Protein AF-A0A534Q7H0-F1 (afdb_monomer_lite)

Secondary structure (DSSP, 8-state):
-------HHHHHHHHHS---S-GGGGSHHHHHHHHHHH-PPTTT-EEEEEPPPPSS-SEEEEEEEETTTEEEEEEEEEHHHHTTS-TT-----

Foldseek 3Di:
DDDDDDQQQVVLCVVVVHGDVDNCSSDVVVLQVCCVPPVDDWPPDKDKDWADDDPPDQWIWIWIATSPPGTPDTDIDGNVVVVVDDPPCPDDD

Radius of gyration: 14.6 Å; chains: 1; bounding box: 29×31×36 Å

pLDDT: mean 89.38, std 9.26, range [51.19, 98.12]

Sequence (93 aa):
QEYTYADGETVAGSVVGWNFGEGHLADERLLRAVQEHCHFEEGELRVICVEAQPILGSTLHWRIVDAKRGMLGEGHAELSELAKRKPWDYGET

Structure (mmCIF, N/CA/C/O backbone):
data_AF-A0A534Q7H0-F1
#
_entry.id   AF-A0A534Q7H0-F1
#
loop_
_atom_site.group_PDB
_atom_site.id
_atom_site.type_symbol
_atom_site.label_atom_id
_atom_site.label_alt_id
_atom_site.label_comp_id
_atom_site.label_asym_id
_atom_site.label_entity_id
_atom_site.label_seq_id
_atom_site.pdbx_PDB_ins_code
_atom_site.Cartn_x
_atom_site.Cartn_y
_atom_site.Cartn_z
_atom_site.occupancy
_atom_site.B_iso_or_equiv
_atom_site.auth_seq_id
_atom_site.auth_comp_id
_atom_site.auth_asym_id
_atom_site.auth_atom_id
_atom_site.pdbx_PDB_model_num
ATOM 1 N N . GLN A 1 1 ? -11.763 15.025 -2.232 1.00 64.12 1 GLN A N 1
ATOM 2 C CA . GLN A 1 1 ? -11.489 14.640 -0.833 1.00 64.12 1 GLN A CA 1
ATOM 3 C C . GLN A 1 1 ? -10.022 14.902 -0.588 1.00 64.12 1 GLN A C 1
ATOM 5 O O . GLN A 1 1 ? -9.229 14.643 -1.485 1.00 64.12 1 GLN A O 1
ATOM 10 N N . GLU A 1 2 ? -9.691 15.459 0.567 1.00 84.62 2 GLU A N 1
ATOM 11 C CA . GLU A 1 2 ? -8.309 15.683 0.979 1.00 84.62 2 GLU A CA 1
ATOM 12 C C . GLU A 1 2 ? -7.850 14.444 1.756 1.00 84.62 2 GLU A C 1
ATOM 14 O O . GLU A 1 2 ? -8.497 14.059 2.729 1.00 84.62 2 GLU A O 1
ATOM 19 N N . TYR A 1 3 ? -6.809 13.767 1.268 1.00 87.50 3 TYR A N 1
ATOM 20 C CA . TYR A 1 3 ? -6.259 12.558 1.882 1.00 87.50 3 TYR A CA 1
ATOM 21 C C . TYR A 1 3 ? -4.942 12.879 2.582 1.00 87.50 3 TYR A C 1
ATOM 23 O O . TYR A 1 3 ? -4.080 13.546 2.010 1.00 87.50 3 TYR A O 1
ATOM 31 N N . THR A 1 4 ? -4.755 12.325 3.778 1.00 90.62 4 THR A N 1
ATOM 32 C CA . THR A 1 4 ? -3.431 12.235 4.399 1.00 90.62 4 THR A CA 1
ATOM 33 C C . THR A 1 4 ? -2.749 10.972 3.895 1.00 90.62 4 THR A C 1
ATOM 35 O O . THR A 1 4 ? -3.210 9.865 4.169 1.00 90.62 4 THR A O 1
ATOM 38 N N . TYR A 1 5 ? -1.651 11.130 3.162 1.00 89.88 5 TYR A N 1
ATOM 39 C CA . TYR A 1 5 ? -0.848 10.004 2.696 1.00 89.88 5 TYR A CA 1
ATOM 40 C C . TYR A 1 5 ? 0.132 9.572 3.785 1.00 89.88 5 TYR A C 1
ATOM 42 O O . TYR A 1 5 ? 0.832 10.400 4.369 1.00 89.88 5 TYR A O 1
ATOM 50 N N . ALA A 1 6 ? 0.187 8.269 4.037 1.00 90.44 6 ALA A N 1
ATOM 51 C CA . ALA A 1 6 ? 1.129 7.654 4.956 1.00 90.44 6 ALA A CA 1
ATOM 52 C C . ALA A 1 6 ? 1.774 6.441 4.287 1.00 90.44 6 ALA A C 1
ATOM 54 O O . ALA A 1 6 ? 1.147 5.758 3.476 1.00 90.44 6 ALA A O 1
ATOM 55 N N . ASP A 1 7 ? 3.030 6.191 4.635 1.00 89.56 7 ASP A N 1
ATOM 56 C CA . ASP A 1 7 ? 3.746 5.005 4.190 1.00 89.56 7 ASP A CA 1
ATOM 57 C C . ASP A 1 7 ? 3.154 3.731 4.822 1.00 89.56 7 ASP A C 1
ATOM 59 O O . ASP A 1 7 ? 2.832 3.701 6.016 1.00 89.56 7 ASP A O 1
ATOM 63 N N . GLY A 1 8 ? 3.011 2.679 4.011 1.00 87.75 8 GLY A N 1
ATOM 64 C CA . GLY A 1 8 ? 2.357 1.435 4.415 1.00 87.75 8 GLY A CA 1
ATOM 65 C C . GLY A 1 8 ? 3.088 0.700 5.538 1.00 87.75 8 GLY A C 1
ATOM 66 O O . GLY A 1 8 ? 2.433 0.179 6.440 1.00 87.75 8 GLY A O 1
ATOM 67 N N . GLU A 1 9 ? 4.423 0.703 5.540 1.00 87.56 9 GLU A N 1
ATOM 68 C CA . GLU A 1 9 ? 5.222 0.068 6.594 1.00 87.56 9 GLU A CA 1
ATOM 69 C C . GLU A 1 9 ? 5.031 0.801 7.924 1.00 87.56 9 GLU A C 1
ATOM 71 O O . GLU A 1 9 ? 4.777 0.179 8.956 1.00 87.56 9 GLU A O 1
ATOM 76 N N . THR A 1 10 ? 5.052 2.135 7.897 1.00 84.94 10 THR A N 1
ATOM 77 C CA . THR A 1 10 ? 4.834 2.953 9.102 1.00 84.94 10 THR A CA 1
ATOM 78 C C . THR A 1 10 ? 3.460 2.692 9.727 1.00 84.94 10 THR A C 1
ATOM 80 O O . THR A 1 10 ? 3.331 2.577 10.954 1.00 84.94 10 THR A O 1
ATOM 83 N N . VAL A 1 11 ? 2.425 2.567 8.891 1.00 87.00 11 VAL A N 1
ATOM 84 C CA . VAL A 1 11 ? 1.069 2.238 9.344 1.00 87.00 11 VAL A CA 1
ATOM 85 C C . VAL A 1 11 ? 1.017 0.813 9.890 1.00 87.00 11 VAL A C 1
ATOM 87 O O . VAL A 1 11 ? 0.533 0.610 11.004 1.00 87.00 11 VAL A O 1
ATOM 90 N N . ALA A 1 12 ? 1.549 -0.166 9.157 1.00 88.06 12 ALA A N 1
ATOM 91 C CA . ALA A 1 12 ? 1.530 -1.565 9.570 1.00 88.06 12 ALA A CA 1
ATOM 92 C C . ALA A 1 12 ? 2.265 -1.786 10.897 1.00 88.06 12 ALA A C 1
ATOM 94 O O . ALA A 1 12 ? 1.734 -2.447 11.790 1.00 88.06 12 ALA A O 1
ATOM 95 N N . GLY A 1 13 ? 3.422 -1.149 11.080 1.00 88.44 13 GLY A N 1
ATOM 96 C CA . GLY A 1 13 ? 4.155 -1.162 12.341 1.00 88.44 13 GLY A CA 1
ATOM 97 C C . GLY A 1 13 ? 3.365 -0.594 13.513 1.00 88.44 13 GLY A C 1
ATOM 98 O O . GLY A 1 13 ? 3.406 -1.144 14.612 1.00 88.44 13 GLY A O 1
ATOM 99 N N . SER A 1 14 ? 2.608 0.479 13.273 1.00 87.44 14 SER A N 1
ATOM 100 C CA . SER A 1 14 ? 1.765 1.110 14.294 1.00 87.44 14 SER A CA 1
ATOM 101 C C . SER A 1 14 ? 0.563 0.240 14.671 1.00 87.44 14 SER A C 1
ATOM 103 O O . SER A 1 14 ? 0.218 0.154 15.846 1.00 87.44 14 SER A O 1
ATOM 105 N N . VAL A 1 15 ? -0.057 -0.428 13.692 1.00 88.81 15 VAL A N 1
ATOM 106 C CA . VAL A 1 15 ? -1.214 -1.312 13.915 1.00 88.81 15 VAL A CA 1
ATOM 107 C C . VAL A 1 15 ? -0.803 -2.614 14.606 1.00 88.81 15 VAL A C 1
ATOM 109 O O . VAL A 1 15 ? -1.482 -3.061 15.527 1.00 88.81 15 VAL A O 1
ATOM 112 N N . VAL A 1 16 ? 0.303 -3.229 14.181 1.00 87.25 16 VAL A N 1
ATOM 113 C CA . VAL A 1 16 ? 0.773 -4.523 14.712 1.00 87.25 16 VAL A CA 1
ATOM 114 C C . VAL A 1 16 ? 1.575 -4.352 16.011 1.00 87.25 16 VAL A C 1
ATOM 116 O O . VAL A 1 16 ? 1.699 -5.294 16.793 1.00 87.25 16 VAL A O 1
ATOM 119 N N . GLY A 1 17 ? 2.109 -3.154 16.271 1.00 87.00 17 GLY A N 1
ATOM 120 C CA . GLY A 1 17 ? 2.959 -2.859 17.429 1.00 87.00 17 GLY A CA 1
ATOM 121 C C . GLY A 1 17 ? 4.410 -3.329 17.271 1.00 87.00 17 GLY A C 1
ATOM 122 O O . GLY A 1 17 ? 5.159 -3.353 18.248 1.00 87.00 17 GLY A O 1
ATOM 123 N N . TRP A 1 18 ? 4.813 -3.721 16.060 1.00 77.69 18 TRP A N 1
ATOM 124 C CA . TRP A 1 18 ? 6.158 -4.196 15.738 1.00 77.69 18 TRP A CA 1
ATOM 125 C C . TRP A 1 18 ? 6.465 -3.987 14.248 1.00 77.69 18 TRP A C 1
ATOM 127 O O . TRP A 1 18 ? 5.606 -4.243 13.409 1.00 77.69 18 TRP A O 1
ATOM 137 N N . ASN A 1 19 ? 7.694 -3.578 13.909 1.00 75.50 19 ASN A N 1
ATOM 138 C CA . ASN A 1 19 ? 8.147 -3.387 12.524 1.00 75.50 19 ASN A CA 1
ATOM 139 C C . ASN A 1 19 ? 9.166 -4.459 12.118 1.00 75.50 19 ASN A C 1
ATOM 141 O O . ASN A 1 19 ? 10.147 -4.684 12.826 1.00 75.50 19 ASN A O 1
ATOM 145 N N . PHE A 1 20 ? 8.936 -5.111 10.974 1.00 68.94 20 PHE A N 1
ATOM 146 C CA . PHE A 1 20 ? 9.802 -6.172 10.436 1.00 68.94 20 PHE A CA 1
ATOM 147 C C . PHE A 1 20 ? 10.618 -5.746 9.203 1.00 68.94 20 PHE A C 1
ATOM 149 O O . PHE A 1 20 ? 11.495 -6.502 8.792 1.00 68.94 20 PHE A O 1
ATOM 15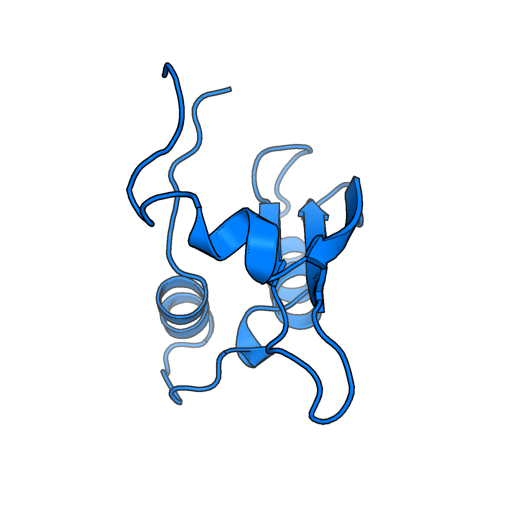6 N N . GLY A 1 21 ? 10.341 -4.578 8.609 1.00 74.06 21 GLY A N 1
ATOM 157 C CA . GLY A 1 21 ? 10.891 -4.213 7.297 1.00 74.06 21 GLY A CA 1
ATOM 158 C C . GLY A 1 21 ? 10.268 -4.992 6.134 1.00 74.06 21 GLY A C 1
ATOM 159 O O . GLY A 1 21 ? 10.903 -5.150 5.097 1.00 74.06 21 GLY A O 1
ATOM 160 N N . GLU A 1 22 ? 9.059 -5.538 6.321 1.00 78.81 22 GLU A N 1
ATOM 161 C CA . GLU A 1 22 ? 8.370 -6.379 5.339 1.00 78.81 22 GLU A CA 1
ATOM 162 C C . GLU A 1 22 ? 7.184 -5.632 4.717 1.00 78.81 22 GLU A C 1
ATOM 164 O O . GLU A 1 22 ? 6.129 -5.482 5.339 1.00 78.81 22 GLU A O 1
ATOM 169 N N . GLY A 1 23 ? 7.351 -5.182 3.472 1.00 72.88 23 GLY A N 1
ATOM 170 C CA . GLY A 1 23 ? 6.355 -4.382 2.754 1.00 72.88 23 GLY A CA 1
ATOM 171 C C . GLY A 1 23 ? 5.046 -5.119 2.457 1.00 72.88 23 GLY A C 1
ATOM 172 O O . GLY A 1 23 ? 3.988 -4.492 2.408 1.00 72.88 23 GLY A O 1
ATOM 173 N N . HIS A 1 24 ? 5.063 -6.451 2.343 1.00 82.94 24 HIS A N 1
ATOM 174 C CA . HIS A 1 24 ? 3.849 -7.237 2.092 1.00 82.94 24 HIS A CA 1
ATOM 175 C C . HIS A 1 24 ? 2.937 -7.356 3.320 1.00 82.94 24 HIS A C 1
ATOM 177 O O . HIS A 1 24 ? 1.822 -7.872 3.211 1.00 82.94 24 HIS A O 1
ATOM 183 N N . LEU A 1 25 ? 3.383 -6.895 4.495 1.00 84.31 25 LEU A N 1
ATOM 184 C CA . LEU A 1 25 ? 2.549 -6.841 5.696 1.00 84.31 25 LEU A CA 1
ATOM 185 C C . LEU A 1 25 ? 1.429 -5.794 5.562 1.00 84.31 25 LEU A C 1
ATOM 187 O O . LEU A 1 25 ? 0.394 -5.926 6.207 1.00 84.31 25 LEU A O 1
ATOM 191 N N . ALA A 1 26 ? 1.619 -4.776 4.719 1.00 85.62 26 ALA A N 1
ATOM 192 C CA . ALA A 1 26 ? 0.697 -3.658 4.537 1.00 85.62 26 ALA A CA 1
ATOM 193 C C . ALA A 1 26 ? -0.321 -3.870 3.394 1.00 85.62 26 ALA A C 1
ATOM 195 O O . ALA A 1 26 ? -0.741 -2.908 2.754 1.00 85.62 26 ALA A O 1
ATOM 196 N N . ASP A 1 27 ? -0.709 -5.117 3.106 1.00 89.50 27 ASP A N 1
ATOM 197 C CA . ASP A 1 27 ? -1.634 -5.455 2.015 1.00 89.50 27 ASP A CA 1
ATOM 198 C C . ASP A 1 27 ? -3.107 -5.592 2.467 1.00 89.50 27 ASP A C 1
ATOM 200 O O . ASP A 1 27 ? -3.503 -5.207 3.573 1.00 89.50 27 ASP A O 1
ATOM 204 N N . GLU A 1 28 ? -3.962 -6.164 1.610 1.00 92.88 28 GLU A N 1
ATOM 205 C CA . GLU A 1 28 ? -5.390 -6.322 1.890 1.00 92.88 28 GLU A CA 1
ATOM 206 C C . GLU A 1 28 ? -5.702 -7.201 3.102 1.00 92.88 28 GLU A C 1
ATOM 208 O O . GLU A 1 28 ? -6.817 -7.138 3.622 1.00 92.88 28 GLU A O 1
ATOM 213 N N . ARG A 1 29 ? -4.778 -8.060 3.547 1.00 92.50 29 ARG A N 1
ATOM 214 C CA . ARG A 1 29 ? -4.978 -8.872 4.755 1.00 92.50 29 ARG A CA 1
ATOM 215 C C . ARG A 1 29 ? -5.005 -7.979 5.984 1.00 92.50 29 ARG A C 1
ATOM 217 O O . ARG A 1 29 ? -5.933 -8.094 6.782 1.00 92.50 29 ARG A O 1
ATOM 224 N N . LEU A 1 30 ? -4.037 -7.071 6.093 1.00 92.00 30 LEU A N 1
ATOM 225 C CA . LEU A 1 30 ? -4.010 -6.090 7.170 1.00 92.00 30 LEU A CA 1
ATOM 226 C C . LEU A 1 30 ? -5.187 -5.126 7.047 1.00 92.00 30 LEU A C 1
ATOM 228 O O . LEU A 1 30 ? -5.866 -4.882 8.039 1.00 92.00 30 LEU A O 1
ATOM 232 N N . LEU A 1 31 ? -5.481 -4.643 5.836 1.00 94.75 31 LEU A N 1
ATOM 233 C CA . LEU A 1 31 ? -6.622 -3.755 5.608 1.00 94.75 31 LEU A CA 1
ATOM 234 C C . LEU A 1 31 ? -7.942 -4.384 6.076 1.00 94.75 31 LEU A C 1
ATOM 236 O O . LEU A 1 31 ? -8.738 -3.715 6.728 1.00 94.75 31 LEU A O 1
ATOM 240 N N . ARG A 1 32 ? -8.165 -5.676 5.789 1.00 94.94 32 ARG A N 1
ATOM 241 C CA . ARG A 1 32 ? -9.350 -6.405 6.266 1.00 94.94 32 ARG A CA 1
ATOM 242 C C . ARG A 1 32 ? -9.399 -6.493 7.789 1.00 94.94 32 ARG A C 1
ATOM 244 O O . ARG A 1 32 ? -10.457 -6.243 8.354 1.00 94.94 32 ARG A O 1
ATOM 251 N N . ALA A 1 33 ? -8.279 -6.809 8.438 1.00 94.56 33 ALA A N 1
ATOM 252 C CA . ALA A 1 33 ? -8.214 -6.863 9.899 1.00 94.56 33 ALA A CA 1
ATOM 253 C C . ALA A 1 33 ? -8.494 -5.486 10.526 1.00 94.56 33 ALA A C 1
ATOM 255 O O . ALA A 1 33 ? -9.300 -5.368 11.444 1.00 94.56 33 ALA A O 1
ATOM 256 N N . VAL A 1 34 ? -7.895 -4.422 9.984 1.00 94.50 34 VAL A N 1
ATOM 257 C CA . VAL A 1 34 ? -8.167 -3.041 10.407 1.00 94.50 34 VAL A CA 1
ATOM 258 C C . VAL A 1 34 ? -9.645 -2.706 10.228 1.00 94.50 34 VAL A C 1
ATOM 260 O O . VAL A 1 34 ? -10.270 -2.180 11.145 1.00 94.50 34 VAL A O 1
ATOM 263 N N . GLN A 1 35 ? -10.234 -3.050 9.083 1.00 96.81 35 GLN A N 1
ATOM 264 C CA . GLN A 1 35 ? -11.644 -2.784 8.829 1.00 96.81 35 GLN A CA 1
ATOM 265 C C . GLN A 1 35 ? -12.577 -3.519 9.800 1.00 96.81 35 GLN A C 1
ATOM 267 O O . GLN A 1 35 ? -13.585 -2.951 10.227 1.00 96.81 35 GLN A O 1
ATOM 272 N N . GLU A 1 36 ? -12.255 -4.764 10.150 1.00 96.88 36 GLU A N 1
ATOM 273 C CA . GLU A 1 36 ? -13.022 -5.565 11.109 1.00 96.88 36 GLU A CA 1
ATOM 274 C C . GLU A 1 36 ? -13.062 -4.918 12.500 1.00 96.88 36 GLU A C 1
ATOM 276 O O . GLU A 1 36 ? -14.084 -5.001 13.177 1.00 96.88 36 GLU A O 1
ATOM 281 N N . HIS A 1 37 ? -11.990 -4.229 12.903 1.00 95.75 37 HIS A N 1
ATOM 282 C CA . HIS A 1 37 ? -11.891 -3.581 14.212 1.00 95.75 37 HIS A CA 1
ATOM 283 C C . HIS A 1 37 ? -12.338 -2.113 14.232 1.00 95.75 37 HIS A C 1
ATOM 285 O O . HIS A 1 37 ? -12.845 -1.647 15.251 1.00 95.75 37 HIS A O 1
ATOM 291 N N . CYS A 1 38 ? -12.121 -1.372 13.144 1.00 96.31 38 CYS A N 1
ATOM 292 C CA . CYS A 1 38 ? -12.307 0.081 13.111 1.00 96.31 38 CYS A CA 1
ATOM 293 C C . CYS A 1 38 ? -13.580 0.528 12.388 1.00 96.31 38 CYS A C 1
ATOM 295 O O . CYS A 1 38 ? -14.053 1.628 12.651 1.00 96.31 38 CYS A O 1
ATOM 297 N N . HIS A 1 39 ? -14.142 -0.308 11.509 1.00 97.56 39 HIS A N 1
ATOM 298 C CA . HIS A 1 39 ? -15.386 -0.030 10.787 1.00 97.56 39 HIS A CA 1
ATOM 299 C C . HIS A 1 39 ? -15.385 1.282 9.979 1.00 97.56 39 HIS A C 1
ATOM 301 O O . HIS A 1 39 ? -16.382 1.999 9.990 1.00 97.56 39 HIS A O 1
ATOM 307 N N . PHE A 1 40 ? -14.304 1.578 9.250 1.00 97.12 40 PHE A N 1
ATOM 308 C CA . PHE A 1 40 ? -14.251 2.753 8.374 1.00 97.12 40 PHE A CA 1
ATOM 309 C C . PHE A 1 40 ? -15.388 2.745 7.340 1.00 97.12 40 PHE A C 1
ATOM 311 O O . PHE A 1 40 ? -15.791 1.688 6.835 1.00 97.12 40 PHE A O 1
ATOM 318 N N . GLU A 1 41 ? -15.889 3.929 7.011 1.00 97.94 41 GLU A N 1
ATOM 319 C CA . GLU A 1 41 ? -16.852 4.164 5.942 1.00 97.94 41 GLU A CA 1
ATOM 320 C C . GLU A 1 41 ? -16.173 4.203 4.564 1.00 97.94 41 GLU A C 1
ATOM 322 O O . GLU A 1 41 ? -14.945 4.260 4.430 1.00 97.94 41 GLU A O 1
ATOM 327 N N . GLU A 1 42 ? -16.982 4.148 3.502 1.00 97.12 42 GLU A N 1
ATOM 328 C CA . GLU A 1 42 ? -16.472 4.196 2.128 1.00 97.12 42 GLU A CA 1
ATOM 329 C C . GLU A 1 42 ? -15.640 5.465 1.890 1.00 97.12 42 GLU A C 1
ATOM 331 O O . GLU A 1 42 ? -16.108 6.593 2.055 1.00 97.12 42 GLU A O 1
ATOM 336 N N . GLY A 1 43 ? -14.400 5.276 1.437 1.00 95.50 43 GLY A N 1
ATOM 337 C CA . GLY A 1 43 ? -13.473 6.356 1.132 1.00 95.50 43 GLY A CA 1
ATOM 338 C C . GLY A 1 43 ? -12.656 6.876 2.311 1.00 95.50 43 GLY A C 1
ATOM 339 O O . GLY A 1 43 ? -11.757 7.675 2.052 1.00 95.50 43 GLY A O 1
ATOM 340 N N . GLU A 1 44 ? -12.900 6.432 3.549 1.00 95.94 44 GLU A N 1
ATOM 341 C CA . GLU A 1 44 ? -12.141 6.894 4.722 1.00 95.94 44 GLU A CA 1
ATOM 342 C C . GLU A 1 44 ? -10.748 6.263 4.825 1.00 95.94 44 GLU A C 1
ATOM 344 O O . GLU A 1 44 ? -9.793 6.941 5.199 1.00 95.94 44 GLU A O 1
ATOM 349 N N . LEU A 1 45 ? -10.609 4.986 4.452 1.00 95.00 45 LEU A N 1
ATOM 350 C CA . LEU A 1 45 ? -9.326 4.288 4.448 1.00 95.00 45 LEU A CA 1
ATOM 351 C C . LEU A 1 45 ? -9.117 3.539 3.134 1.00 95.00 45 LEU A C 1
ATOM 353 O O . LEU A 1 45 ? -9.920 2.691 2.739 1.00 95.00 45 LEU A O 1
ATOM 357 N N . ARG A 1 46 ? -7.992 3.834 2.478 1.00 95.19 46 ARG A N 1
ATOM 358 C CA . ARG A 1 46 ? -7.548 3.164 1.256 1.00 95.19 46 ARG A CA 1
ATOM 359 C C . ARG A 1 46 ? -6.084 2.787 1.356 1.00 95.19 46 ARG A C 1
ATOM 361 O O . ARG A 1 46 ? -5.292 3.520 1.940 1.00 95.19 46 ARG A O 1
ATOM 368 N N . VAL A 1 47 ? -5.736 1.680 0.718 1.00 94.44 47 VAL A N 1
ATOM 369 C CA . VAL A 1 47 ? -4.352 1.273 0.493 1.00 94.44 47 VAL A CA 1
ATOM 370 C C . VAL A 1 47 ? -4.056 1.285 -1.001 1.00 94.44 47 VAL A C 1
ATOM 372 O O . VAL A 1 47 ? -4.898 0.907 -1.821 1.00 94.44 47 VAL A O 1
ATOM 375 N N . ILE A 1 48 ? -2.856 1.741 -1.345 1.00 94.50 48 ILE A N 1
ATOM 376 C CA . ILE A 1 48 ? -2.287 1.620 -2.683 1.00 94.50 48 ILE A CA 1
ATOM 377 C C . ILE A 1 48 ? -1.109 0.663 -2.550 1.00 94.50 48 ILE A C 1
ATOM 379 O O . ILE A 1 48 ? -0.119 0.987 -1.899 1.00 94.50 48 ILE A O 1
ATOM 383 N N . CYS A 1 49 ? -1.229 -0.518 -3.143 1.00 93.94 49 CYS A N 1
ATOM 384 C CA . CYS A 1 49 ? -0.170 -1.519 -3.158 1.00 93.94 49 CYS A CA 1
ATOM 385 C C . CYS A 1 49 ? 0.508 -1.496 -4.526 1.00 93.94 49 CYS A C 1
ATOM 387 O O . CYS A 1 49 ? -0.181 -1.545 -5.546 1.00 93.94 49 CYS A O 1
ATOM 389 N N . VAL A 1 50 ? 1.839 -1.455 -4.550 1.00 93.12 50 VAL A N 1
ATOM 390 C CA . VAL A 1 50 ? 2.634 -1.551 -5.779 1.00 93.12 50 VAL A CA 1
ATOM 391 C C . VAL A 1 50 ? 3.684 -2.630 -5.580 1.00 93.12 50 VAL A C 1
ATOM 393 O O . VAL A 1 50 ? 4.540 -2.510 -4.708 1.00 93.12 50 VAL A O 1
ATOM 396 N N . GLU A 1 51 ? 3.592 -3.682 -6.383 1.00 92.31 51 GLU A N 1
ATOM 397 C CA . GLU A 1 51 ? 4.523 -4.802 -6.357 1.00 92.31 51 GLU A CA 1
ATOM 398 C C . GLU A 1 51 ? 5.803 -4.452 -7.112 1.00 92.31 51 GLU A C 1
ATOM 400 O O . GLU A 1 51 ? 5.778 -3.704 -8.098 1.00 92.31 51 GLU A O 1
ATOM 405 N N . ALA A 1 52 ? 6.926 -5.016 -6.669 1.00 90.12 52 ALA A N 1
ATOM 406 C CA . ALA A 1 52 ? 8.194 -4.842 -7.356 1.00 90.12 52 ALA A CA 1
ATOM 407 C C . ALA A 1 52 ? 8.154 -5.432 -8.776 1.00 90.12 52 ALA A C 1
ATOM 409 O O . ALA A 1 52 ? 7.347 -6.300 -9.115 1.00 90.12 52 ALA A O 1
ATOM 410 N N . GLN A 1 53 ? 9.069 -4.961 -9.625 1.00 92.88 53 GLN A N 1
ATOM 411 C CA . GLN A 1 53 ? 9.196 -5.465 -10.988 1.00 92.88 53 GLN A CA 1
ATOM 412 C C . GLN A 1 53 ? 9.477 -6.979 -10.968 1.00 92.88 53 GLN A C 1
ATOM 414 O O . GLN A 1 53 ? 10.423 -7.411 -10.300 1.00 92.88 53 GLN A O 1
ATOM 419 N N . PRO A 1 54 ? 8.732 -7.792 -11.739 1.00 92.00 54 PRO A N 1
ATOM 420 C CA . PRO A 1 54 ? 9.055 -9.201 -11.895 1.00 92.00 54 PRO A CA 1
ATOM 421 C C . PRO A 1 54 ? 10.400 -9.364 -12.614 1.00 92.00 54 PRO A C 1
ATOM 423 O O . PRO A 1 54 ? 10.758 -8.567 -13.477 1.00 92.00 54 PRO A O 1
ATOM 426 N N . ILE A 1 55 ? 11.122 -10.453 -12.326 1.00 91.31 55 ILE A N 1
ATOM 427 C CA . ILE A 1 55 ? 12.427 -10.755 -12.957 1.00 91.31 55 ILE A CA 1
ATOM 428 C C . ILE A 1 55 ? 12.339 -10.700 -14.492 1.00 91.31 55 ILE A C 1
ATOM 430 O O . ILE A 1 55 ? 13.272 -10.262 -15.163 1.00 91.31 55 ILE A O 1
ATOM 434 N N . LEU A 1 56 ? 11.207 -11.145 -15.043 1.00 92.25 56 LEU A N 1
ATOM 435 C CA . LEU A 1 56 ? 10.883 -11.063 -16.460 1.00 92.25 56 LEU A CA 1
ATOM 436 C C . LEU A 1 56 ? 9.685 -10.126 -16.641 1.00 92.25 56 LEU A C 1
ATOM 438 O O . LEU A 1 56 ? 8.562 -10.483 -16.294 1.00 92.25 56 LEU A O 1
ATOM 442 N N . GLY A 1 57 ? 9.929 -8.938 -17.190 1.00 90.88 57 GLY A N 1
ATOM 443 C CA . GLY A 1 57 ? 8.899 -7.939 -17.482 1.00 90.88 57 GLY A CA 1
ATOM 444 C C . GLY A 1 57 ? 9.417 -6.513 -17.317 1.00 90.88 57 GLY A C 1
ATOM 445 O O . GLY A 1 57 ? 10.547 -6.306 -16.883 1.00 90.88 57 GLY A O 1
ATOM 446 N N . SER A 1 58 ? 8.595 -5.528 -17.671 1.00 94.50 58 SER A N 1
ATOM 447 C CA . SER A 1 58 ? 8.905 -4.092 -17.550 1.00 94.50 58 SER A CA 1
ATOM 448 C C . SER A 1 58 ? 7.861 -3.320 -16.745 1.00 94.50 58 SER A C 1
ATOM 450 O O . SER A 1 58 ? 7.874 -2.091 -16.736 1.00 94.50 58 SER A O 1
ATOM 452 N N . THR A 1 59 ? 6.964 -4.025 -16.059 1.00 96.50 59 THR A N 1
ATOM 453 C CA . THR A 1 59 ? 5.800 -3.431 -15.403 1.00 96.50 59 THR A CA 1
ATOM 454 C C . THR A 1 59 ? 5.820 -3.615 -13.894 1.00 96.50 59 THR A C 1
ATOM 456 O O . THR A 1 59 ? 6.243 -4.661 -13.409 1.00 96.50 59 THR A O 1
ATOM 459 N N . LEU A 1 60 ? 5.263 -2.647 -13.170 1.00 95.50 60 LEU A N 1
ATOM 460 C CA . LEU A 1 60 ? 4.874 -2.783 -11.767 1.00 95.50 60 LEU A CA 1
ATOM 461 C C . LEU A 1 60 ? 3.372 -3.060 -11.688 1.00 95.50 60 LEU A C 1
ATOM 463 O O . LEU A 1 60 ? 2.579 -2.309 -12.264 1.00 95.50 60 LEU A O 1
ATOM 467 N N . HIS A 1 61 ? 2.979 -4.127 -10.999 1.00 95.88 61 HIS A N 1
ATOM 468 C CA . HIS A 1 61 ? 1.571 -4.417 -10.723 1.00 95.88 61 HIS A CA 1
ATOM 469 C C . HIS A 1 61 ? 1.096 -3.533 -9.572 1.00 95.88 61 HIS A C 1
ATOM 471 O O . HIS A 1 61 ? 1.759 -3.447 -8.542 1.00 95.88 61 HIS A O 1
ATOM 477 N N . TRP A 1 62 ? -0.033 -2.854 -9.745 1.00 96.12 62 TRP A N 1
ATOM 478 C CA . TRP A 1 62 ? -0.594 -1.973 -8.729 1.00 96.12 62 TRP A CA 1
ATOM 479 C C . TRP A 1 62 ? -2.057 -2.295 -8.460 1.00 96.12 62 TRP A C 1
ATOM 481 O O . TRP A 1 62 ? -2.794 -2.741 -9.344 1.00 96.12 62 TRP A O 1
ATOM 491 N N . ARG A 1 63 ? -2.480 -2.039 -7.222 1.00 97.12 63 ARG A N 1
ATOM 492 C CA . ARG A 1 63 ? -3.846 -2.243 -6.734 1.00 97.12 63 ARG A CA 1
ATOM 493 C C . ARG A 1 63 ? -4.240 -1.105 -5.799 1.00 97.12 63 ARG A C 1
ATOM 495 O O . ARG A 1 63 ? -3.418 -0.633 -5.017 1.00 97.12 63 ARG A O 1
ATOM 502 N N . ILE A 1 64 ? -5.494 -0.674 -5.880 1.00 97.00 64 ILE A N 1
ATOM 503 C CA . ILE A 1 64 ? -6.091 0.330 -4.994 1.00 97.00 64 ILE A CA 1
ATOM 504 C C . ILE A 1 64 ? -7.290 -0.313 -4.316 1.00 97.00 64 ILE A C 1
ATOM 506 O O . ILE A 1 64 ? -8.242 -0.709 -4.992 1.00 97.00 64 ILE A O 1
ATOM 510 N N . VAL A 1 65 ? -7.264 -0.393 -2.989 1.00 97.75 65 VAL A N 1
ATOM 511 C CA . VAL A 1 65 ? -8.299 -1.080 -2.210 1.00 97.75 65 VAL A CA 1
ATOM 512 C C . VAL A 1 65 ? -8.834 -0.161 -1.131 1.00 97.75 65 VAL A C 1
ATOM 514 O O . VAL A 1 65 ? -8.079 0.431 -0.367 1.00 97.75 65 VAL A O 1
ATOM 517 N N . ASP A 1 66 ? -10.152 -0.048 -1.083 1.00 97.62 66 ASP A N 1
ATOM 518 C CA . ASP A 1 66 ? -10.896 0.628 -0.032 1.00 97.62 66 ASP A CA 1
ATOM 519 C C . ASP A 1 66 ? -11.244 -0.358 1.082 1.00 97.62 66 ASP A C 1
ATOM 521 O O . ASP A 1 66 ? -11.641 -1.493 0.807 1.00 97.62 66 ASP A O 1
ATOM 525 N N . ALA A 1 67 ? -11.109 0.067 2.337 1.00 96.69 67 ALA A N 1
ATOM 526 C CA . ALA A 1 67 ? -11.355 -0.793 3.488 1.00 96.69 67 ALA A CA 1
ATOM 527 C C . ALA A 1 67 ? -12.794 -1.332 3.512 1.00 96.69 67 ALA A C 1
ATOM 529 O O . ALA A 1 67 ? -13.008 -2.512 3.793 1.00 96.69 67 ALA A O 1
ATOM 530 N N . LYS A 1 68 ? -13.781 -0.492 3.168 1.00 97.62 68 LYS A N 1
ATOM 531 C CA . LYS A 1 68 ? -15.205 -0.847 3.182 1.00 97.62 68 LYS A CA 1
ATOM 532 C C 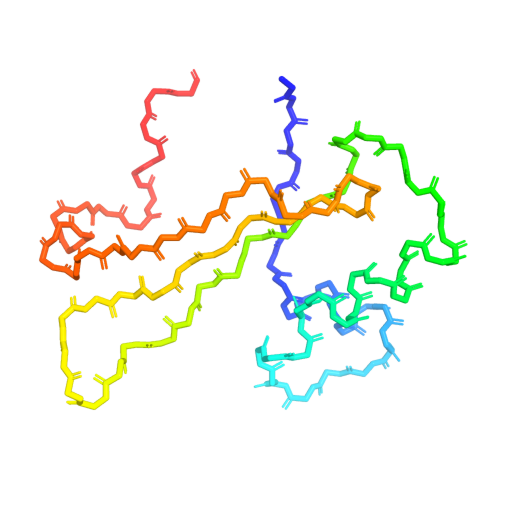. LYS A 1 68 ? -15.656 -1.460 1.863 1.00 97.62 68 LYS A C 1
ATOM 534 O O . LYS A 1 68 ? -16.377 -2.457 1.860 1.00 97.62 68 LYS A O 1
ATOM 539 N N . ARG A 1 69 ? -15.273 -0.838 0.748 1.00 97.38 69 ARG A N 1
ATOM 540 C CA . ARG A 1 69 ? -15.779 -1.172 -0.591 1.00 97.38 69 ARG A CA 1
ATOM 541 C C . ARG A 1 69 ? -14.968 -2.263 -1.297 1.00 97.38 69 ARG A C 1
ATOM 543 O O . ARG A 1 69 ? -15.475 -2.886 -2.228 1.00 97.38 69 ARG A O 1
ATOM 550 N N . GLY A 1 70 ? -13.744 -2.532 -0.853 1.00 96.38 70 GLY A N 1
ATOM 551 C CA . GLY A 1 70 ? -12.840 -3.482 -1.493 1.00 96.38 70 GLY A CA 1
ATOM 552 C C . GLY A 1 70 ? -12.104 -2.879 -2.692 1.00 96.38 70 GLY A C 1
ATOM 553 O O . GLY A 1 70 ? -11.813 -1.68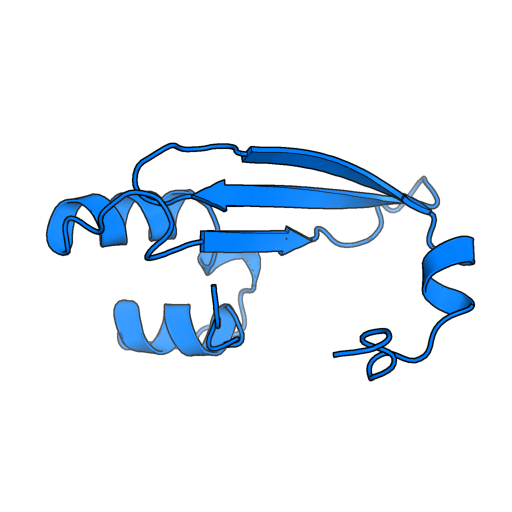5 -2.725 1.00 96.38 70 GLY A O 1
ATOM 554 N N . MET A 1 71 ? -11.743 -3.719 -3.667 1.00 97.56 71 MET A N 1
ATOM 555 C CA . MET A 1 71 ? -10.901 -3.326 -4.806 1.00 97.56 71 MET A CA 1
ATOM 556 C C . MET A 1 71 ? -11.572 -2.229 -5.642 1.00 97.56 71 MET A C 1
ATOM 558 O O . MET A 1 71 ? -12.664 -2.421 -6.177 1.00 97.56 71 MET A O 1
ATOM 562 N N . LEU A 1 72 ? -10.898 -1.089 -5.778 1.00 97.56 72 LEU A N 1
ATOM 563 C CA . LEU A 1 72 ? -11.332 0.033 -6.610 1.00 97.56 72 LEU A CA 1
ATOM 564 C C . LEU A 1 72 ? -10.694 0.003 -7.998 1.00 97.56 72 LEU A C 1
ATOM 566 O O . LEU A 1 72 ? -11.301 0.469 -8.961 1.00 97.56 72 LEU A O 1
ATOM 570 N N . GLY A 1 73 ? -9.477 -0.527 -8.103 1.00 97.94 73 GLY A N 1
ATOM 571 C CA . GLY A 1 73 ? -8.755 -0.602 -9.363 1.00 97.94 73 GLY A CA 1
ATOM 572 C C . GLY A 1 73 ? -7.497 -1.445 -9.255 1.00 97.94 73 GLY A C 1
ATOM 573 O O . GLY A 1 73 ? -6.882 -1.540 -8.197 1.00 97.94 73 GLY A O 1
ATOM 574 N N . GLU A 1 74 ? -7.117 -2.029 -10.380 1.00 98.12 74 GLU A N 1
ATOM 575 C CA . GLU A 1 74 ? -5.947 -2.880 -10.532 1.00 98.12 74 GLU A CA 1
ATOM 576 C C . GLU A 1 74 ? -5.369 -2.669 -11.930 1.00 98.12 74 GLU A C 1
ATOM 578 O O . GLU A 1 74 ? -6.109 -2.445 -12.894 1.00 98.12 74 GLU A O 1
ATOM 583 N N . GLY A 1 75 ? -4.051 -2.754 -12.057 1.00 97.06 75 GLY A N 1
ATOM 584 C CA . GLY A 1 75 ? -3.412 -2.648 -13.354 1.00 97.06 75 GLY A CA 1
ATOM 585 C C . GLY A 1 75 ? -1.905 -2.782 -13.289 1.00 97.06 75 GLY A C 1
ATOM 586 O O . GLY A 1 75 ? -1.328 -3.199 -12.290 1.00 97.06 75 GLY A O 1
ATOM 587 N N . HIS A 1 76 ? -1.269 -2.431 -14.398 1.00 96.81 76 HIS A N 1
ATOM 588 C CA . HIS A 1 76 ? 0.176 -2.473 -14.546 1.00 96.81 76 HIS A CA 1
ATOM 589 C C . HIS A 1 76 ? 0.674 -1.110 -15.017 1.00 96.81 76 HIS A C 1
ATOM 591 O O . HIS A 1 76 ? 0.041 -0.471 -15.858 1.00 96.81 76 HIS A O 1
ATOM 597 N N . ALA A 1 77 ? 1.787 -0.651 -14.452 1.00 94.38 77 ALA A N 1
ATOM 598 C CA . ALA A 1 77 ? 2.459 0.577 -14.851 1.00 94.38 77 ALA A CA 1
ATOM 599 C C . ALA A 1 77 ? 3.811 0.240 -15.484 1.00 94.38 77 ALA A C 1
ATOM 601 O O . ALA A 1 77 ? 4.620 -0.460 -14.879 1.00 94.38 77 ALA A O 1
ATOM 602 N N . GLU A 1 78 ? 4.061 0.745 -16.691 1.00 94.94 78 GLU A N 1
ATOM 603 C CA . GLU A 1 78 ? 5.351 0.581 -17.368 1.00 94.94 78 GLU A CA 1
ATOM 604 C C . GLU A 1 78 ? 6.443 1.383 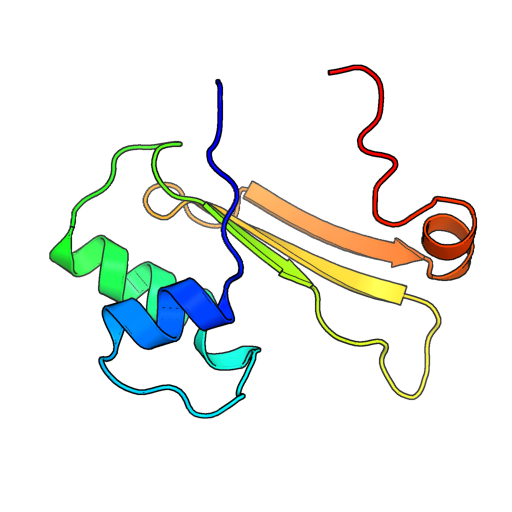-16.653 1.00 94.94 78 GLU A C 1
ATOM 606 O O . GLU A 1 78 ? 6.318 2.594 -16.439 1.00 94.94 78 GLU A O 1
ATOM 611 N N . LEU A 1 79 ? 7.558 0.726 -16.337 1.00 91.50 79 LEU A N 1
ATOM 612 C CA . LEU A 1 79 ? 8.707 1.348 -15.677 1.00 91.50 79 LEU A CA 1
ATOM 613 C C . LEU A 1 79 ? 9.275 2.517 -16.475 1.00 91.50 79 LEU A C 1
ATOM 615 O O . LEU A 1 79 ? 9.673 3.525 -15.895 1.00 91.50 79 LEU A O 1
ATOM 619 N N . SER A 1 80 ? 9.290 2.404 -17.805 1.00 93.12 80 SER A N 1
ATOM 620 C CA . SER A 1 80 ? 9.769 3.473 -18.680 1.00 93.12 80 SER A CA 1
ATOM 621 C C . SER A 1 80 ? 8.926 4.738 -18.568 1.00 93.12 80 SER A C 1
ATOM 623 O O . SER A 1 80 ? 9.457 5.831 -18.735 1.00 93.12 80 SER A O 1
ATOM 625 N N . GLU A 1 81 ? 7.629 4.613 -18.283 1.00 90.38 81 GLU A N 1
ATOM 626 C CA . GLU A 1 81 ? 6.749 5.766 -18.088 1.00 90.38 81 GLU A CA 1
ATOM 627 C C . GLU A 1 81 ? 6.937 6.379 -16.701 1.00 90.38 81 GLU A C 1
ATOM 629 O O . GLU A 1 81 ? 7.025 7.601 -16.581 1.00 90.38 81 GLU A O 1
ATOM 634 N N . LEU A 1 82 ? 7.081 5.545 -15.665 1.00 87.50 82 LEU A N 1
ATOM 635 C CA . LEU A 1 82 ? 7.363 6.012 -14.305 1.00 87.50 82 LEU A CA 1
ATOM 636 C C . LEU A 1 82 ? 8.708 6.748 -14.226 1.00 87.50 82 LEU A C 1
ATOM 638 O O . LEU A 1 82 ? 8.793 7.812 -13.617 1.00 87.50 82 LEU A O 1
ATOM 642 N N . ALA A 1 83 ? 9.737 6.246 -14.916 1.00 89.00 83 ALA A N 1
ATOM 643 C CA . ALA A 1 83 ? 11.077 6.836 -14.938 1.00 89.00 83 ALA A CA 1
ATOM 644 C C . ALA A 1 83 ? 11.139 8.238 -15.574 1.00 89.00 83 ALA A C 1
ATOM 646 O O . ALA A 1 83 ? 12.094 8.981 -15.336 1.00 89.00 83 ALA A O 1
ATOM 647 N N . LYS A 1 84 ? 10.138 8.621 -16.380 1.00 90.94 84 LYS A N 1
ATOM 648 C CA . LYS A 1 84 ? 10.052 9.972 -16.962 1.00 90.94 84 LYS A CA 1
ATOM 649 C C . LYS A 1 84 ? 9.650 11.027 -15.933 1.00 90.94 84 LYS A C 1
ATOM 651 O O . LYS A 1 84 ? 9.886 12.210 -16.170 1.00 90.94 84 LYS A O 1
ATOM 656 N N . ARG A 1 85 ? 9.045 10.622 -14.812 1.00 84.50 85 ARG A N 1
ATOM 657 C CA . ARG A 1 85 ? 8.562 11.521 -13.759 1.00 84.50 85 ARG A CA 1
ATOM 658 C C . ARG A 1 85 ? 9.532 11.557 -12.588 1.00 84.50 85 ARG A C 1
ATOM 660 O O . ARG A 1 85 ? 10.290 10.616 -12.353 1.00 84.50 85 ARG A O 1
ATOM 667 N N . LYS A 1 86 ? 9.527 12.659 -11.838 1.00 81.81 86 LYS A N 1
ATOM 668 C CA . LYS A 1 86 ? 10.218 12.693 -10.545 1.00 81.81 86 LYS A CA 1
ATOM 669 C C . LYS A 1 86 ? 9.310 12.088 -9.468 1.00 81.81 86 LYS A C 1
ATOM 671 O O . LYS A 1 86 ? 8.101 12.268 -9.553 1.00 81.81 86 LYS A O 1
ATOM 676 N N . PRO A 1 87 ? 9.863 11.431 -8.434 1.00 76.94 87 PRO A N 1
ATOM 677 C CA . PRO A 1 87 ? 9.063 10.862 -7.343 1.00 76.94 87 PRO A CA 1
ATOM 678 C C . PRO A 1 87 ? 8.187 11.881 -6.597 1.00 76.94 87 PRO A C 1
ATOM 680 O O . PRO A 1 87 ? 7.199 11.505 -5.985 1.00 76.94 87 PRO A O 1
ATOM 683 N N . TRP A 1 88 ? 8.552 13.164 -6.646 1.00 80.12 88 TRP A N 1
ATOM 684 C CA . TRP A 1 88 ? 7.830 14.280 -6.024 1.00 80.12 88 TRP A CA 1
ATOM 685 C C . TRP A 1 88 ? 6.953 15.069 -7.009 1.00 80.12 88 TRP A C 1
ATOM 687 O O . TRP A 1 88 ? 6.455 16.141 -6.672 1.00 80.12 88 TRP A O 1
ATOM 697 N N . ASP A 1 89 ? 6.815 14.590 -8.244 1.00 79.19 89 ASP A N 1
ATOM 698 C CA . ASP A 1 89 ? 6.003 15.231 -9.275 1.00 79.19 89 ASP A CA 1
ATOM 699 C C . ASP A 1 89 ? 4.558 14.718 -9.185 1.00 79.19 89 ASP A C 1
ATOM 701 O O . ASP A 1 89 ? 4.158 13.777 -9.875 1.00 79.19 89 ASP A O 1
ATOM 705 N N . TYR A 1 90 ? 3.796 15.302 -8.257 1.00 67.12 90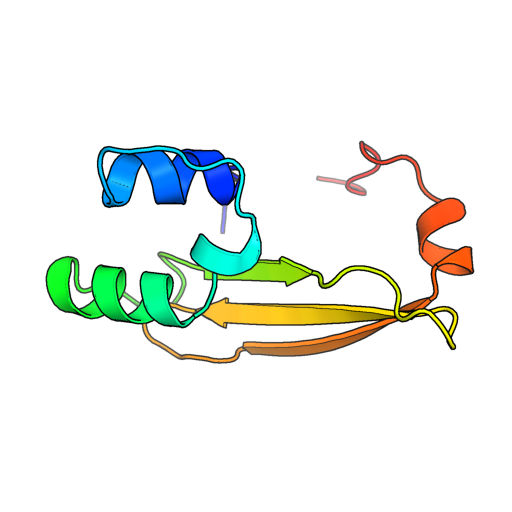 TYR A N 1
ATOM 706 C CA . TYR A 1 90 ? 2.418 14.906 -7.945 1.00 67.12 90 TYR A CA 1
ATOM 707 C C . TYR A 1 90 ? 1.362 15.514 -8.897 1.00 67.12 90 TYR A C 1
ATOM 709 O O . TYR A 1 90 ? 0.172 15.272 -8.707 1.00 67.12 90 TYR A O 1
ATOM 717 N N . GLY A 1 91 ? 1.770 16.256 -9.939 1.00 66.19 91 GLY A N 1
ATOM 718 C CA . GLY A 1 91 ? 0.864 17.026 -10.806 1.00 66.19 91 GLY A CA 1
ATOM 719 C C . GLY A 1 91 ? 0.394 18.344 -10.171 1.00 66.19 91 GLY A C 1
ATOM 720 O O . GLY A 1 91 ? 0.876 18.729 -9.107 1.00 66.19 91 GLY A O 1
ATOM 721 N N . GLU A 1 92 ? -0.518 19.066 -10.833 1.00 60.41 92 GLU A N 1
ATOM 722 C CA . GLU A 1 92 ? -1.172 20.237 -10.225 1.00 60.41 92 GLU A CA 1
ATOM 723 C C . GLU A 1 92 ? -2.078 19.770 -9.072 1.00 60.41 92 GLU A C 1
ATOM 725 O O . GLU A 1 92 ? -2.963 18.939 -9.281 1.00 60.41 92 GLU A O 1
ATOM 730 N N . THR A 1 93 ? -1.804 20.267 -7.862 1.00 51.19 93 THR A N 1
ATOM 731 C CA . THR A 1 93 ? -2.572 20.023 -6.624 1.00 51.19 93 THR A CA 1
ATOM 732 C C . THR A 1 93 ? -3.900 20.757 -6.602 1.00 51.19 93 THR A C 1
ATOM 734 O O . THR A 1 93 ? -3.883 21.965 -6.936 1.00 51.19 93 THR A O 1
#

=== Feature glossary ===
The record interleaves many kinds of information about one protein. Here is each kind framed as the question it answers.

Q: Are the domains correctly placed relative to each other?
A: Predicted aligned error is AlphaFold's pairwise confidence. Unlike pLDDT (per-residue), PAE is per-residue-pair and captures whether two parts of the structure are correctly placed relative to each other. Units are ångströms of expected positional error.

Q: Which residues are in helices, strands, or loops?
A: Eight-state secondary structure (DSSP): H is the canonical α-helix, G the tighter 3₁₀-helix, I the wider π-helix; E/B are β-structure, T and S are turns and bends, and '-' is everything else. DSSP derives these from the pattern of main-chain N–H···O=C hydrogen bonds, not from the sequence.

Q: What if only a Cα trace is available?
A: P-SEA three-state annotation labels each residue as helix, strand, or coil based purely on the geometry of the Cα trace. It serves as a fallback when the full backbone (and thus DSSP) is unavailable.

Q: What are the backbone torsion angles?
A: φ (phi) and ψ (psi) are the two rotatable backbone dihedrals per residue: φ is the C(i-1)–N–Cα–C torsion, ψ is the N–Cα–C–N(i+1) torsion, both in degrees on (−180°, 180°]. α-helical residues cluster near (−60°, −45°); β-strand residues near (−120°, +130°). A Ramachandran plot is simply a scatter of (φ, ψ) for every residue.

Q: What known structures does this most resemble?
A: Structural nearest neighbors (via Foldseek easy-search vs the PDB). Reported per hit: target PDB id, E-value, and alignment TM-score. A TM-score above ~0.5 is the conventional threshold for 'same fold'.

Q: What family and function is it annotated with?
A: Database cross-references. InterPro integrates a dozen domain/family signature databases into unified entries with residue-range hits. GO terms attach function/process/location labels with evidence codes. CATH codes position the fold in a four-level structural taxonomy. Organism is the NCBI-taxonomy species name.

Q: Which residues are buried vs exposed?
A: Solvent accessibility: the surface area of each residue that a 1.4 Å water probe can touch, in Å². When only backbone atoms are present the absolute values are lower than full-atom SASA (side chains contribute most of the area) and are flagged as backbone-only.

Q: What do the diagnostic plots show?
A: Three diagnostic plots accompany the record. The Cα contact map visualizes the tertiary structure as a 2D adjacency matrix (8 Å cutoff, sequence-local contacts suppressed). The Ramachandran plot shows the distribution of backbone (φ, ψ) torsions, with points in the α and β basins reflecting secondary structure content. The PAE plot shows AlphaFold's inter-residue confidence as a color matrix.

Q: What is the amino-acid chain?
A: The amino-acid sequence is the protein's primary structure: the linear order of residues from the N-terminus to the C-terminus, written in one-letter code. Everything else here — the 3D coordinates, the secondary structure, the domain annotations — is ultimately a consequence of this string.

Q: What do the rendered images show?
A: The six renders are orthographic views along the three Cartesian axes in both directions. Representation (cartoon, sticks, or surface) and color scheme (sequence-rainbow or by-chain) vary across proteins so the training set covers all the common visualization conventions.

Q: Where is each backbone atom in 3D?
A: The mmCIF table is the protein'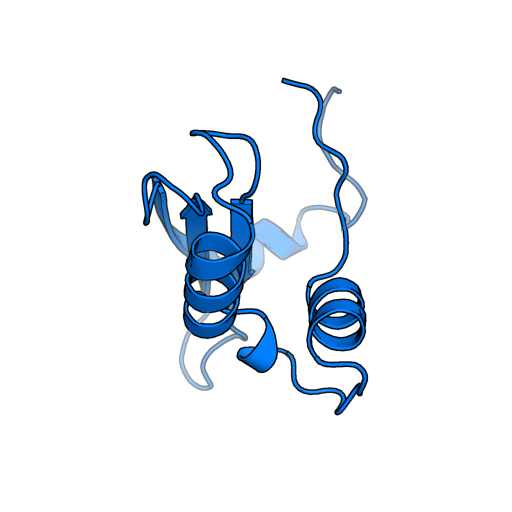s shape written out atom by atom. For each backbone N, Cα, C, and carbonyl O, it records an (x, y, z) coordinate triple in Å plus the residue type, chain letter, and residue number.

Q: How mobile is each atom in the crystal?
A: For experimental (PDB) structures, the B-factor (temperature factor) quantifies the positional spread of each atom in the crystal — a combination of thermal vibration and static disorder — in units of Å². High B-factors mark flexible loops or poorly resolved regions; low B-factors mark the rigid, well-ordered core.

Q: How big and how compact is the whole molecule?
A: Three whole-structure scalars: the radius of gyration (RMS distance of Cα from centroid, in Å), the count of Cα–Cα contacts (pairs closer than 8 Å and separated by more than four residues in sequence — i.e. tertiary, not local, contacts), and the bounding-box dimensions. Together they distinguish compact globular folds from extended fibres or disordered chains.

Q: What does the local fold look like, residue by residue?
A: A 3Di character summarizes, for each residue, the relative orientation of the Cα frame of its nearest spatial neighbor. Because it encodes fold topology rather than chemistry, 3Di alignments detect remote structural similarity that sequence alignment misses.

Q: How confident is the AlphaFold model at each residue?
A: For AlphaFold models, the B-factor field carries pLDDT — the model's own estimate of local accuracy on a 0–100 scale. Regions with pLDDT<50 should be treated as essentially unmodeled; they often correspond to intrinsically disordered segments.